Protein AF-A0A3D0TIQ4-F1 (afdb_monomer)

Secondary structure (DSSP, 8-state):
-HHHHHHHHHHHHHHHHHHTT---TTS-HHHHHHHHHHHHHHHHHHHHHHHHHTTS-HHHHHHHHHHHHHHHHHHHHHTS-----HHHHHHHHHHHHHHHHHHHHHHHHT---

Sequence (113 aa):
METLLLAPFAAVMIVVWNVDGTGNIGGDWRIVFFLVGAGVVTSLPLLWFTNAGKRLRYTTLGFIQYMTPSIQLLIGVYLYHEPFTPTHSITFGLIWAGLVIFSINSLFVQRPS

Solvent-accessible surface area (backbone atoms only — not comparable to full-atom values): 6589 Å² total; per-residue (Å²): 110,71,68,68,67,46,43,64,58,52,53,51,53,51,51,52,32,46,73,70,70,75,36,63,82,83,65,56,66,66,58,48,51,51,56,55,47,50,52,51,65,57,47,50,58,54,52,52,47,57,56,42,61,77,76,50,61,70,67,61,57,52,58,57,57,59,47,49,66,56,50,52,49,50,43,39,46,72,74,66,59,48,80,90,42,72,67,56,55,52,51,50,48,52,53,51,50,54,45,53,55,49,52,52,50,54,61,65,68,65,60,79,129

Foldseek 3Di:
DVVVVCVVVVVVVQVVCVVVVNHPVPPDPVVVVVVVVVVVVVVVVVVVLVVVVVPDDPVVVVVVVLVVVVVVVCCCCPVVVPPPDVVVVVVVVVSVVVVVVVVVVVVVVPDDD

pLDDT: mean 74.43, std 8.85, range [40.31, 86.06]

Mean predicted aligned error: 12.05 Å

Radius of gyration: 21.34 Å; Cα contacts (8 Å, |Δi|>4): 24; chains: 1; bounding box: 53×20×52 Å

Structure (mmCIF, N/CA/C/O backbone):
data_AF-A0A3D0TIQ4-F1
#
_entry.id   AF-A0A3D0TIQ4-F1
#
loop_
_atom_site.group_PDB
_atom_site.id
_atom_site.type_symbol
_atom_site.label_atom_id
_atom_site.label_alt_id
_atom_site.label_comp_id
_atom_site.label_asym_id
_atom_site.label_entity_id
_atom_site.label_seq_id
_atom_site.pdbx_PDB_ins_code
_atom_site.Cartn_x
_atom_site.Cartn_y
_atom_site.Cartn_z
_atom_site.occupancy
_atom_site.B_iso_or_equiv
_atom_site.auth_seq_id
_atom_site.auth_comp_id
_atom_site.auth_asym_id
_atom_site.auth_atom_id
_atom_site.pdbx_PDB_model_num
ATOM 1 N N . MET A 1 1 ? -10.641 5.405 -17.133 1.00 59.03 1 MET A N 1
ATOM 2 C CA . MET A 1 1 ? -10.718 6.218 -18.367 1.00 59.03 1 MET A CA 1
ATOM 3 C C . MET A 1 1 ? -9.448 7.042 -18.536 1.00 59.03 1 MET A C 1
ATOM 5 O O . MET A 1 1 ? -8.856 6.963 -19.600 1.00 59.03 1 MET A O 1
ATOM 9 N N . GLU A 1 2 ? -8.950 7.715 -17.494 1.00 67.81 2 GLU A N 1
ATOM 10 C CA . GLU A 1 2 ? -7.679 8.467 -17.554 1.00 67.81 2 GLU A CA 1
ATOM 11 C C . GLU A 1 2 ? -6.452 7.616 -17.933 1.00 67.81 2 GLU A C 1
ATOM 13 O O . GLU A 1 2 ? -5.652 8.026 -18.766 1.00 67.81 2 GLU A O 1
ATOM 18 N N . THR A 1 3 ? -6.333 6.386 -17.423 1.00 73.75 3 THR A N 1
ATOM 19 C CA . THR A 1 3 ? -5.233 5.469 -17.787 1.00 73.75 3 THR A CA 1
ATOM 20 C C . THR A 1 3 ? -5.244 5.047 -19.257 1.00 73.75 3 THR A C 1
ATOM 22 O O . THR A 1 3 ? -4.185 4.824 -19.833 1.00 73.75 3 THR A O 1
ATOM 25 N N . LEU A 1 4 ? -6.420 4.977 -19.889 1.00 78.88 4 LEU A N 1
ATOM 26 C CA . LEU A 1 4 ? -6.542 4.641 -21.311 1.00 78.88 4 LEU A CA 1
ATOM 27 C C . LEU A 1 4 ? -6.120 5.819 -22.204 1.00 78.88 4 LEU A C 1
ATOM 29 O O . LEU A 1 4 ? -5.594 5.608 -23.290 1.00 78.88 4 LEU A O 1
ATOM 33 N N . LEU A 1 5 ? -6.305 7.051 -21.718 1.00 82.12 5 LEU A N 1
ATOM 34 C CA . LEU A 1 5 ? -5.854 8.271 -22.392 1.00 82.12 5 LEU A CA 1
ATOM 35 C C . LEU A 1 5 ? -4.329 8.427 -22.341 1.00 82.12 5 LEU A C 1
ATOM 37 O O . LEU A 1 5 ? -3.732 8.915 -23.295 1.00 82.12 5 LEU A O 1
ATOM 41 N N . LEU A 1 6 ? -3.692 7.976 -21.257 1.00 81.75 6 LEU A N 1
ATOM 42 C CA . LEU A 1 6 ? -2.233 8.005 -21.09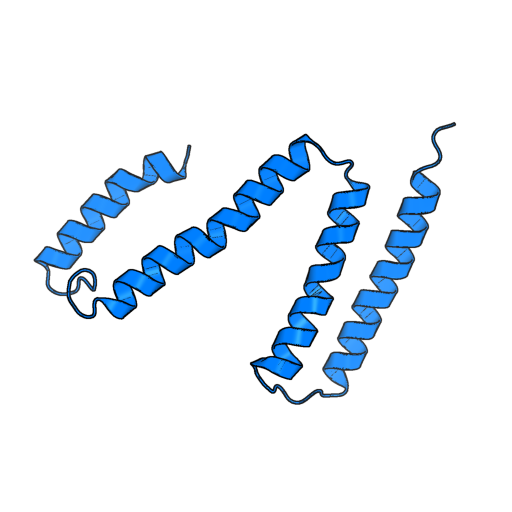7 1.00 81.75 6 LEU A CA 1
ATOM 43 C C . LEU A 1 6 ? -1.522 6.837 -21.804 1.00 81.75 6 LEU A C 1
ATOM 45 O O . LEU A 1 6 ? -0.339 6.943 -22.118 1.00 81.75 6 LEU A O 1
ATOM 49 N N . ALA A 1 7 ? -2.232 5.740 -22.090 1.00 81.62 7 ALA A N 1
ATOM 50 C CA . ALA A 1 7 ? -1.688 4.557 -22.757 1.00 81.62 7 ALA A CA 1
ATOM 51 C C . ALA A 1 7 ? -0.980 4.837 -24.104 1.00 81.62 7 ALA A C 1
ATOM 53 O O . ALA A 1 7 ? 0.141 4.352 -24.276 1.00 81.62 7 ALA A O 1
ATOM 54 N N . PRO A 1 8 ? -1.541 5.620 -25.053 1.00 81.44 8 PRO A N 1
ATOM 55 C CA . PRO A 1 8 ? -0.839 5.925 -26.301 1.00 81.44 8 PRO A CA 1
ATOM 56 C C . PRO A 1 8 ? 0.421 6.772 -26.079 1.00 81.44 8 PRO A C 1
ATOM 58 O O . PRO A 1 8 ? 1.427 6.553 -26.748 1.00 81.44 8 PRO A O 1
ATOM 61 N N . PHE A 1 9 ? 0.410 7.691 -25.110 1.00 85.06 9 PHE A N 1
ATOM 62 C CA . PHE A 1 9 ? 1.586 8.498 -24.771 1.00 85.06 9 PHE A CA 1
ATOM 63 C C . PHE A 1 9 ? 2.707 7.639 -24.168 1.00 85.06 9 PHE A C 1
ATOM 65 O O . PHE A 1 9 ? 3.865 7.752 -24.568 1.00 85.06 9 PHE A O 1
ATOM 72 N N . ALA A 1 10 ? 2.350 6.713 -23.274 1.00 82.00 10 ALA A N 1
ATOM 73 C CA . ALA A 1 10 ? 3.281 5.734 -22.726 1.00 82.00 10 ALA A CA 1
ATOM 74 C C . ALA A 1 10 ? 3.878 4.834 -23.823 1.00 82.00 10 ALA A C 1
ATOM 76 O O . ALA A 1 10 ? 5.081 4.581 -23.816 1.00 82.00 10 ALA A O 1
ATOM 77 N N . ALA A 1 11 ? 3.073 4.398 -24.799 1.00 83.19 11 ALA A N 1
ATOM 78 C CA . ALA A 1 11 ? 3.551 3.598 -25.927 1.00 83.19 11 ALA A CA 1
ATOM 79 C C . ALA A 1 11 ? 4.568 4.362 -26.793 1.00 83.19 11 ALA A C 1
ATOM 81 O O . ALA A 1 11 ? 5.607 3.807 -27.145 1.00 83.19 11 ALA A O 1
ATOM 82 N N . VAL A 1 12 ? 4.315 5.644 -27.080 1.00 86.06 12 VAL A N 1
ATOM 83 C CA . VAL A 1 12 ? 5.261 6.500 -27.816 1.00 86.06 12 VAL A CA 1
ATOM 84 C C . VAL A 1 12 ? 6.577 6.650 -27.049 1.00 86.06 12 VAL A C 1
ATOM 86 O O . VAL A 1 12 ? 7.638 6.456 -27.637 1.00 86.06 12 VAL A O 1
ATOM 89 N N . MET A 1 13 ? 6.531 6.921 -25.741 1.00 82.62 13 MET A N 1
ATOM 90 C CA . MET A 1 13 ? 7.743 7.025 -24.915 1.00 82.62 13 MET A CA 1
ATOM 91 C C . MET A 1 13 ? 8.550 5.723 -24.883 1.00 82.62 13 MET A C 1
ATOM 93 O O . MET A 1 13 ? 9.771 5.759 -25.004 1.00 82.62 13 MET A O 1
ATOM 97 N N . ILE A 1 14 ? 7.878 4.573 -24.781 1.00 82.12 14 ILE A N 1
ATOM 98 C CA . ILE A 1 14 ? 8.530 3.258 -24.825 1.00 82.12 14 ILE A CA 1
ATOM 99 C C . ILE A 1 14 ? 9.262 3.053 -26.154 1.00 82.12 14 ILE A C 1
ATOM 101 O O . ILE A 1 14 ? 10.388 2.559 -26.148 1.00 82.12 14 ILE A O 1
ATOM 105 N N . VAL A 1 15 ? 8.653 3.426 -27.284 1.00 83.12 15 VAL A N 1
ATOM 106 C CA . VAL A 1 15 ? 9.290 3.310 -28.605 1.00 83.12 15 VAL A CA 1
ATOM 107 C C . VAL A 1 15 ? 10.490 4.251 -28.711 1.00 83.12 15 VAL A C 1
ATOM 109 O O . VAL A 1 15 ? 11.557 3.809 -29.126 1.00 83.12 15 VAL A O 1
ATOM 112 N N . VAL A 1 16 ? 10.354 5.508 -28.277 1.00 84.19 16 VAL A N 1
ATOM 113 C CA . VAL A 1 16 ? 11.454 6.488 -28.288 1.00 84.19 16 VAL A CA 1
ATOM 114 C C . VAL A 1 16 ? 12.639 5.993 -27.457 1.00 84.19 16 VAL A C 1
ATOM 116 O O . VAL A 1 16 ? 13.753 5.950 -27.968 1.00 84.19 16 VAL A O 1
ATOM 119 N N . TRP A 1 17 ? 12.413 5.535 -26.223 1.00 80.56 17 TRP A N 1
ATOM 120 C CA . TRP A 1 17 ? 13.489 5.020 -25.368 1.00 80.56 17 TRP A CA 1
ATOM 121 C C . TRP A 1 17 ? 14.124 3.731 -25.896 1.00 80.56 17 TRP A C 1
ATOM 123 O O . TRP A 1 17 ? 15.323 3.527 -25.720 1.00 80.56 17 TRP A O 1
ATOM 133 N N . ASN A 1 18 ? 13.363 2.868 -26.573 1.00 77.44 18 ASN A N 1
ATOM 134 C CA . ASN A 1 18 ? 13.928 1.684 -27.224 1.00 77.44 18 ASN A CA 1
ATOM 135 C C . ASN A 1 18 ? 14.826 2.033 -28.417 1.00 77.44 18 ASN A C 1
ATOM 137 O O . ASN A 1 18 ? 15.859 1.397 -28.599 1.00 77.44 18 ASN A O 1
ATOM 141 N N . VAL A 1 19 ? 14.459 3.045 -29.207 1.00 79.25 19 VAL A N 1
ATOM 142 C CA . VAL A 1 19 ? 15.282 3.521 -30.332 1.00 79.25 19 VAL A CA 1
ATOM 143 C C . VAL A 1 19 ? 16.562 4.203 -29.836 1.00 79.25 19 VAL A C 1
ATOM 145 O O . VAL A 1 19 ? 17.613 4.031 -30.444 1.00 79.25 19 VAL A O 1
ATOM 148 N N . ASP A 1 20 ? 16.494 4.909 -28.706 1.00 78.88 20 ASP A N 1
ATOM 149 C CA . ASP A 1 20 ? 17.634 5.590 -28.071 1.00 78.88 20 ASP A CA 1
ATOM 150 C C . ASP A 1 20 ? 18.593 4.623 -27.333 1.00 78.88 20 ASP A C 1
ATOM 152 O O . ASP A 1 20 ? 19.631 5.028 -26.817 1.00 78.88 20 ASP A O 1
ATOM 156 N N . GLY A 1 21 ? 18.255 3.327 -27.248 1.00 71.06 21 GLY A N 1
ATOM 157 C CA . GLY A 1 21 ? 19.065 2.296 -26.582 1.00 71.06 21 GLY A CA 1
ATOM 158 C C . GLY A 1 21 ? 19.048 2.345 -25.047 1.00 71.06 21 GLY A C 1
ATOM 159 O O . GLY A 1 21 ? 19.686 1.521 -24.396 1.00 71.06 21 GLY A O 1
ATOM 160 N N . THR A 1 22 ? 18.298 3.277 -24.455 1.00 72.38 22 THR A N 1
ATOM 161 C CA . THR A 1 22 ? 18.082 3.411 -23.001 1.00 72.38 22 THR A CA 1
ATOM 162 C C . THR A 1 22 ? 16.829 2.671 -22.513 1.00 72.38 22 THR A C 1
ATOM 164 O O . THR A 1 22 ? 16.542 2.621 -21.316 1.00 72.38 22 THR A O 1
ATOM 167 N N . GLY A 1 23 ? 16.073 2.071 -23.434 1.00 68.31 23 GLY A N 1
ATOM 168 C CA . GLY A 1 23 ? 14.871 1.301 -23.156 1.00 68.31 23 GLY A CA 1
ATOM 169 C C . GLY A 1 23 ? 15.173 -0.021 -22.452 1.00 68.31 23 GLY A C 1
ATOM 170 O O . GLY A 1 23 ? 15.916 -0.859 -22.947 1.00 68.31 23 GLY A O 1
ATOM 171 N N . ASN A 1 24 ? 14.522 -0.248 -21.311 1.00 69.25 24 ASN A N 1
ATOM 172 C CA . ASN A 1 24 ? 14.644 -1.500 -20.554 1.00 69.25 24 ASN A CA 1
ATOM 173 C C . ASN A 1 24 ? 13.677 -2.606 -21.044 1.00 69.25 24 ASN A C 1
ATOM 175 O O . ASN A 1 24 ? 13.671 -3.719 -20.519 1.00 69.25 24 ASN A O 1
ATOM 179 N N . ILE A 1 25 ? 12.832 -2.311 -22.040 1.00 66.81 25 ILE A N 1
ATOM 180 C CA . ILE A 1 25 ? 11.864 -3.259 -22.613 1.00 66.81 25 ILE A CA 1
ATOM 181 C C . ILE A 1 25 ? 12.538 -4.010 -23.765 1.00 66.81 25 ILE A C 1
ATOM 183 O O . ILE A 1 25 ? 12.469 -3.586 -24.907 1.00 66.81 25 ILE A O 1
ATOM 187 N N . GLY A 1 26 ? 13.211 -5.117 -23.447 1.00 64.44 26 GLY A N 1
ATOM 188 C CA . GLY A 1 26 ? 13.969 -5.924 -24.417 1.00 64.44 26 GLY A CA 1
ATOM 189 C C . GLY A 1 26 ? 15.324 -6.419 -23.902 1.00 64.44 26 GLY A C 1
ATOM 190 O O . GLY A 1 26 ? 15.916 -7.295 -24.521 1.00 64.44 26 GLY A O 1
ATOM 191 N N . GLY A 1 27 ? 15.789 -5.893 -22.763 1.00 73.88 27 GLY A N 1
ATOM 192 C CA . GLY A 1 27 ? 16.978 -6.373 -22.054 1.00 73.88 27 GLY A CA 1
ATOM 193 C C . GLY A 1 27 ? 16.682 -7.618 -21.212 1.00 73.88 27 GLY A C 1
ATOM 194 O O . GLY A 1 27 ? 16.551 -8.725 -21.726 1.00 73.88 27 GLY A O 1
ATOM 195 N N . ASP A 1 28 ? 16.562 -7.450 -19.895 1.00 79.62 28 ASP A N 1
ATOM 196 C CA . ASP A 1 28 ? 16.254 -8.564 -18.995 1.00 79.62 28 ASP A CA 1
ATOM 197 C C . ASP A 1 28 ? 14.740 -8.845 -18.959 1.00 79.62 28 ASP A C 1
ATOM 199 O O . ASP A 1 28 ? 13.941 -8.088 -18.394 1.00 79.62 28 ASP A O 1
ATOM 203 N N . TRP A 1 29 ? 14.337 -9.971 -19.554 1.00 79.12 29 TRP A N 1
ATOM 204 C CA . TRP A 1 29 ? 12.937 -10.399 -19.621 1.00 79.12 29 TRP A CA 1
ATOM 205 C C . TRP A 1 29 ? 12.293 -10.596 -18.238 1.00 79.12 29 TRP A C 1
ATOM 207 O O . TRP A 1 29 ? 11.078 -10.440 -18.093 1.00 79.12 29 TRP A O 1
ATOM 217 N N . ARG A 1 30 ? 13.079 -1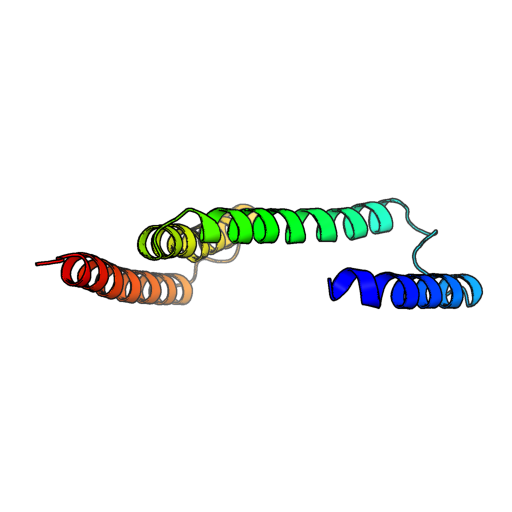0.890 -17.191 1.00 81.44 30 ARG A N 1
ATOM 218 C CA . ARG A 1 30 ? 12.565 -11.032 -15.820 1.00 81.44 30 ARG A CA 1
ATOM 219 C C . ARG A 1 30 ? 12.109 -9.685 -15.283 1.00 81.44 30 ARG A C 1
ATOM 221 O O . ARG A 1 30 ? 11.050 -9.621 -14.666 1.00 81.44 30 ARG A O 1
ATOM 228 N N . ILE A 1 31 ? 12.863 -8.614 -15.535 1.00 81.88 31 ILE A N 1
ATOM 229 C CA . ILE A 1 31 ? 12.499 -7.263 -15.081 1.00 81.88 31 ILE A CA 1
ATOM 230 C C . ILE A 1 31 ? 11.209 -6.815 -15.762 1.00 81.88 31 ILE A C 1
ATOM 232 O O . ILE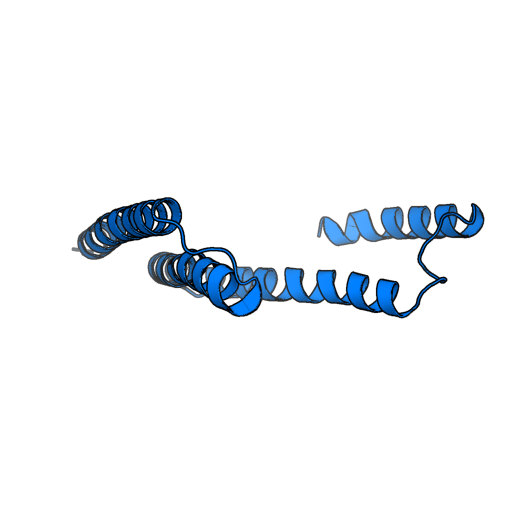 A 1 31 ? 10.301 -6.335 -15.088 1.00 81.88 31 ILE A O 1
ATOM 236 N N . VAL A 1 32 ? 11.090 -7.032 -17.074 1.00 82.56 32 VAL A N 1
ATOM 237 C CA . VAL A 1 32 ? 9.865 -6.714 -17.823 1.00 82.56 32 VAL A CA 1
ATOM 238 C C . VAL A 1 32 ? 8.670 -7.490 -17.262 1.00 82.56 32 VAL A C 1
ATOM 240 O O . VAL A 1 32 ? 7.614 -6.904 -17.024 1.00 82.56 32 VAL A O 1
ATOM 243 N N . PHE A 1 33 ? 8.842 -8.782 -16.970 1.00 84.19 33 PHE A N 1
ATOM 244 C CA . PHE A 1 33 ? 7.792 -9.607 -16.376 1.00 84.19 33 PHE A CA 1
ATOM 245 C C . PHE A 1 33 ? 7.364 -9.113 -14.985 1.00 84.19 33 PHE A C 1
ATOM 247 O O . PHE A 1 33 ? 6.169 -8.950 -14.735 1.00 84.19 33 PHE A O 1
ATOM 254 N N . PHE A 1 34 ? 8.314 -8.815 -14.091 1.00 84.50 34 PHE A N 1
ATOM 255 C CA . PHE A 1 34 ? 8.009 -8.256 -12.769 1.00 84.50 34 PHE A CA 1
ATOM 256 C C . PHE A 1 34 ? 7.359 -6.873 -12.854 1.00 84.50 34 PHE A C 1
ATOM 258 O O . PHE A 1 34 ? 6.458 -6.586 -12.070 1.00 84.50 34 PHE A O 1
ATOM 265 N N . LEU A 1 35 ? 7.763 -6.034 -13.809 1.00 82.44 35 LEU A N 1
ATOM 266 C CA . LEU A 1 35 ? 7.227 -4.685 -13.984 1.00 8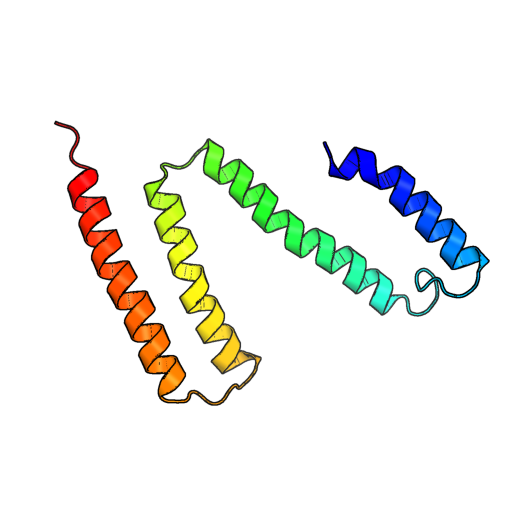2.44 35 LEU A CA 1
ATOM 267 C C . LEU A 1 35 ? 5.763 -4.714 -14.443 1.00 82.44 35 LEU A C 1
ATOM 269 O O . LEU A 1 35 ? 4.917 -4.021 -13.876 1.00 82.44 35 LEU A O 1
ATOM 273 N N . VAL A 1 36 ? 5.443 -5.569 -15.420 1.00 82.69 36 VAL A N 1
ATOM 274 C CA . VAL A 1 36 ? 4.056 -5.798 -15.856 1.00 82.69 36 VAL A CA 1
ATOM 275 C C . VAL A 1 36 ? 3.243 -6.440 -14.727 1.00 82.69 36 VAL A C 1
ATOM 277 O O . VAL A 1 36 ? 2.130 -5.997 -14.433 1.00 82.69 36 VAL A O 1
ATOM 280 N N . GLY A 1 37 ? 3.814 -7.435 -14.043 1.00 83.75 37 GLY A N 1
ATOM 281 C CA . GLY A 1 37 ? 3.188 -8.110 -12.907 1.00 83.75 37 GLY A CA 1
ATOM 282 C C . GLY A 1 37 ? 2.863 -7.165 -11.746 1.00 83.75 37 GLY A C 1
ATOM 283 O O . GLY A 1 37 ? 1.766 -7.237 -11.196 1.00 83.75 37 GLY A O 1
ATOM 284 N N . ALA A 1 38 ? 3.754 -6.228 -11.415 1.00 83.44 38 ALA A N 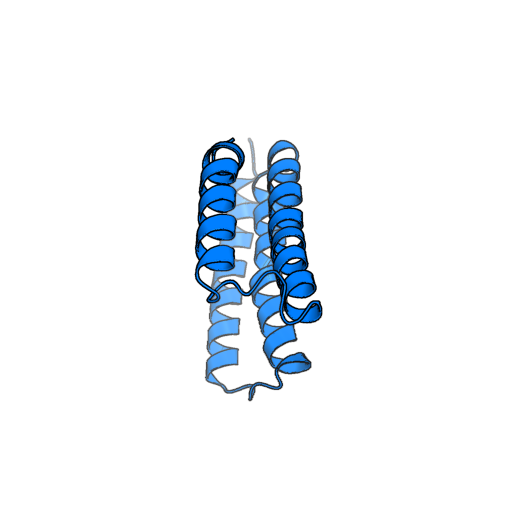1
ATOM 285 C CA . ALA A 1 38 ? 3.540 -5.230 -10.367 1.00 83.44 38 ALA A CA 1
ATOM 286 C C . ALA A 1 38 ? 2.329 -4.331 -10.666 1.00 83.44 38 ALA A C 1
ATOM 288 O O . ALA A 1 38 ? 1.530 -4.044 -9.769 1.00 83.44 38 ALA A O 1
ATOM 289 N N . GLY A 1 39 ? 2.137 -3.945 -11.932 1.00 82.00 39 GLY A N 1
ATOM 290 C CA . GLY A 1 39 ? 0.962 -3.187 -12.367 1.00 82.00 39 GLY A CA 1
ATOM 291 C C . GLY A 1 39 ? -0.347 -3.956 -12.163 1.00 82.00 39 GLY A C 1
ATOM 292 O O . GLY A 1 39 ? -1.319 -3.402 -11.638 1.00 82.00 39 GLY A O 1
ATOM 293 N N . VAL A 1 40 ? -0.364 -5.248 -12.507 1.00 83.50 40 VAL A N 1
ATOM 294 C CA . VAL A 1 40 ? -1.529 -6.127 -12.307 1.00 83.50 40 VAL A CA 1
ATOM 295 C C . VAL A 1 40 ? -1.819 -6.323 -10.818 1.00 83.50 40 VAL A C 1
ATOM 297 O O . VAL A 1 40 ? -2.949 -6.104 -10.382 1.00 83.50 40 VAL A O 1
ATOM 300 N N . VAL A 1 41 ? -0.801 -6.668 -10.026 1.00 85.50 41 VAL A N 1
ATOM 301 C CA . VAL A 1 41 ? -0.919 -6.896 -8.576 1.00 85.50 41 VAL A CA 1
ATOM 302 C C . VAL A 1 41 ? -1.404 -5.647 -7.843 1.00 85.50 41 VAL A C 1
ATOM 304 O O . VAL A 1 41 ? -2.171 -5.774 -6.897 1.00 85.50 41 VAL A O 1
ATOM 307 N N . THR A 1 42 ? -1.022 -4.449 -8.291 1.00 80.88 42 THR A N 1
ATOM 308 C CA . THR A 1 42 ? -1.479 -3.186 -7.686 1.00 80.88 42 THR A CA 1
ATOM 309 C C . THR A 1 42 ? -2.908 -2.837 -8.109 1.00 80.88 42 THR A C 1
ATOM 311 O O . THR A 1 42 ? -3.718 -2.401 -7.291 1.00 80.88 42 THR A O 1
ATOM 314 N N . SER A 1 43 ? -3.260 -3.063 -9.377 1.00 81.00 43 SER A N 1
ATOM 315 C CA . SER A 1 43 ? -4.577 -2.697 -9.918 1.00 81.00 43 SER A CA 1
ATOM 316 C C . SER A 1 43 ? -5.698 -3.635 -9.459 1.00 81.00 43 SER A C 1
ATOM 318 O O . SER A 1 43 ? -6.828 -3.190 -9.270 1.00 81.00 43 SER A O 1
ATOM 320 N N . LEU A 1 44 ? -5.406 -4.921 -9.249 1.00 83.62 44 LEU A N 1
ATOM 321 C CA . LEU A 1 44 ? -6.370 -5.925 -8.780 1.00 83.62 44 LEU A CA 1
ATOM 322 C C . LEU A 1 44 ? -7.085 -5.539 -7.468 1.00 83.62 44 LEU A C 1
ATOM 324 O O . LEU A 1 44 ? -8.316 -5.462 -7.479 1.00 83.62 44 LEU A O 1
ATOM 328 N N . PRO A 1 45 ? -6.381 -5.249 -6.355 1.00 76.50 45 PRO A N 1
ATOM 329 C CA . PRO A 1 45 ? -7.022 -4.865 -5.102 1.00 76.50 45 PRO A CA 1
ATOM 330 C C . PRO A 1 45 ? -7.776 -3.538 -5.224 1.00 76.50 45 PRO A C 1
ATOM 332 O O . PRO A 1 45 ? -8.845 -3.408 -4.636 1.00 76.50 45 PRO A O 1
ATOM 335 N N . LEU A 1 46 ? -7.299 -2.586 -6.034 1.00 79.38 46 LEU A N 1
ATOM 336 C CA . LEU A 1 46 ? -8.004 -1.327 -6.320 1.00 79.38 46 LEU A CA 1
ATOM 337 C C . LEU A 1 46 ? -9.336 -1.555 -7.052 1.00 79.38 46 LEU A C 1
ATOM 339 O O . LEU A 1 46 ? -10.356 -0.952 -6.704 1.00 79.38 46 LEU A O 1
ATOM 343 N N . LEU A 1 47 ? -9.353 -2.443 -8.048 1.00 80.06 47 LEU A N 1
ATOM 344 C CA . LEU A 1 47 ? -10.565 -2.816 -8.779 1.00 80.06 47 LEU A CA 1
ATOM 345 C C . LEU A 1 47 ? -11.542 -3.585 -7.886 1.00 80.06 47 LEU A C 1
ATOM 347 O O . LEU A 1 47 ? -12.743 -3.300 -7.900 1.00 80.06 47 LEU A O 1
ATOM 351 N N . TRP A 1 48 ? -11.043 -4.526 -7.081 1.00 77.38 48 TRP A N 1
ATOM 352 C CA . TRP A 1 48 ? -11.852 -5.227 -6.086 1.00 77.38 48 TRP A CA 1
ATOM 353 C C . TRP A 1 48 ? -12.415 -4.271 -5.037 1.00 77.38 48 TRP A C 1
ATOM 355 O O . TRP A 1 48 ? -13.605 -4.348 -4.751 1.00 77.38 48 TRP A O 1
ATOM 365 N N . PHE A 1 49 ? -11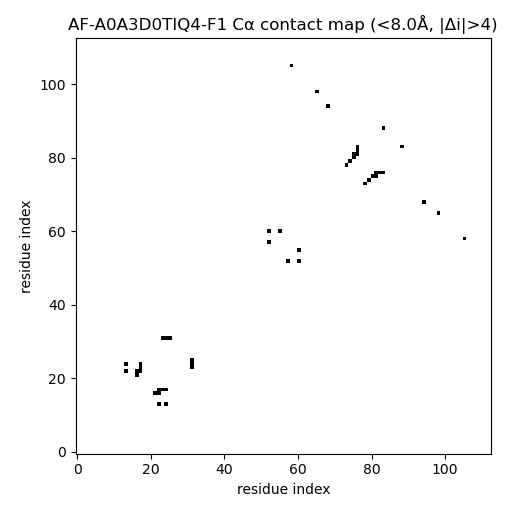.628 -3.315 -4.544 1.00 72.06 49 PHE A N 1
ATOM 366 C CA . PHE A 1 49 ? -12.075 -2.281 -3.611 1.00 72.06 49 PHE A CA 1
ATOM 367 C C . PHE A 1 49 ? -13.153 -1.385 -4.225 1.00 72.06 49 PHE A C 1
ATOM 369 O O . PHE A 1 49 ? -14.183 -1.139 -3.605 1.00 72.06 49 PHE A O 1
ATOM 376 N N . THR A 1 50 ? -12.963 -0.943 -5.468 1.00 73.69 50 THR A N 1
ATOM 377 C CA . THR A 1 50 ? -13.930 -0.095 -6.179 1.00 73.69 50 THR A CA 1
ATOM 378 C C . THR A 1 50 ? -15.253 -0.828 -6.415 1.00 73.69 50 THR A C 1
ATOM 380 O O . THR A 1 50 ? -16.326 -0.242 -6.279 1.00 73.69 50 THR A O 1
ATOM 383 N N . ASN A 1 51 ? -15.205 -2.123 -6.734 1.00 73.31 51 ASN A N 1
ATOM 384 C CA . ASN A 1 51 ? -16.407 -2.950 -6.863 1.00 73.31 51 ASN A CA 1
ATOM 385 C C . ASN A 1 51 ? -17.058 -3.261 -5.507 1.00 73.31 51 ASN A C 1
ATOM 387 O O . ASN A 1 51 ? -18.285 -3.249 -5.405 1.00 73.31 51 ASN A O 1
ATOM 391 N N . ALA A 1 52 ? -16.258 -3.490 -4.466 1.00 65.44 52 ALA A N 1
ATOM 392 C CA . ALA A 1 52 ? -16.721 -3.699 -3.100 1.00 65.44 52 ALA A CA 1
ATOM 393 C C . ALA A 1 52 ? -17.397 -2.439 -2.534 1.00 65.44 52 ALA A C 1
ATOM 395 O O . ALA A 1 52 ? -18.483 -2.531 -1.970 1.00 65.44 52 ALA A O 1
ATOM 396 N N . GLY A 1 53 ? -16.837 -1.250 -2.761 1.00 64.06 53 GLY A N 1
ATOM 397 C CA . GLY A 1 53 ? -17.412 0.020 -2.309 1.00 64.06 53 GLY A CA 1
ATOM 398 C C . GLY A 1 53 ? -18.765 0.354 -2.937 1.00 64.06 53 GLY A C 1
ATOM 399 O O . GLY A 1 53 ? -19.565 1.051 -2.326 1.00 64.06 53 GLY A O 1
ATOM 400 N N . LYS A 1 54 ? -19.083 -0.216 -4.106 1.00 63.69 54 LYS A N 1
ATOM 401 C CA . LYS A 1 54 ? -20.425 -0.122 -4.706 1.00 63.69 54 LYS A CA 1
ATOM 402 C C . LYS A 1 54 ? -21.461 -1.038 -4.036 1.00 63.69 54 LYS A C 1
ATOM 404 O O . LYS A 1 54 ? -22.649 -0.878 -4.297 1.00 63.69 54 LYS A O 1
ATOM 409 N N . ARG A 1 55 ? -21.037 -2.014 -3.220 1.00 60.00 55 ARG A N 1
ATOM 410 C CA . ARG A 1 55 ? -21.904 -3.050 -2.618 1.00 60.00 55 ARG A CA 1
ATOM 411 C C . ARG A 1 55 ? -21.874 -3.108 -1.086 1.00 60.00 55 ARG A C 1
ATOM 413 O O . ARG A 1 55 ? -22.768 -3.716 -0.506 1.00 60.00 55 ARG A O 1
ATOM 420 N N . LEU A 1 56 ? -20.885 -2.509 -0.423 1.00 58.38 56 LEU A N 1
ATOM 421 C CA . LEU A 1 56 ? -20.695 -2.589 1.029 1.00 58.38 56 LEU A CA 1
ATOM 422 C C . LEU A 1 56 ? -21.019 -1.267 1.735 1.00 58.38 56 LEU A C 1
ATOM 424 O O . LEU A 1 56 ? -20.644 -0.191 1.276 1.00 58.38 56 LEU A O 1
ATOM 428 N N . ARG A 1 57 ? -21.673 -1.357 2.904 1.00 59.81 57 ARG A N 1
ATOM 429 C CA . ARG A 1 57 ? -21.826 -0.228 3.839 1.00 59.81 57 ARG A CA 1
ATOM 430 C C . ARG A 1 57 ? -20.440 0.284 4.250 1.00 59.81 57 ARG A C 1
ATOM 432 O O . ARG A 1 57 ? -19.548 -0.517 4.530 1.00 59.81 57 ARG A O 1
ATOM 439 N N . TYR A 1 58 ? -20.291 1.606 4.372 1.00 59.47 58 TYR A N 1
ATOM 440 C CA . TYR A 1 58 ? -19.056 2.283 4.807 1.00 59.47 58 TYR A CA 1
ATOM 441 C C . TYR A 1 58 ? -18.408 1.665 6.065 1.00 59.47 58 TYR A C 1
ATOM 443 O O . TYR A 1 58 ? -17.184 1.623 6.169 1.00 59.47 58 TYR A O 1
ATOM 451 N N . THR A 1 59 ? -19.205 1.104 6.981 1.00 59.88 59 THR A N 1
ATOM 452 C CA . THR A 1 59 ? -18.727 0.383 8.171 1.00 59.88 59 THR A CA 1
ATOM 453 C C . THR A 1 59 ? -17.834 -0.822 7.843 1.00 59.88 59 THR A C 1
ATOM 455 O O . THR A 1 59 ? -16.791 -0.999 8.469 1.00 59.88 59 THR A O 1
ATOM 458 N N . THR A 1 60 ? -18.197 -1.659 6.865 1.00 64.06 60 THR A N 1
ATOM 459 C CA . THR A 1 60 ? -17.425 -2.875 6.537 1.00 64.06 60 THR A CA 1
ATOM 460 C C . THR A 1 60 ? -16.112 -2.535 5.831 1.00 64.06 60 THR A C 1
ATOM 462 O O . THR A 1 60 ? -15.101 -3.203 6.035 1.00 64.06 60 THR A O 1
ATOM 465 N N . LEU A 1 61 ? -16.106 -1.450 5.053 1.00 66.06 61 LEU A N 1
ATOM 466 C CA . LEU A 1 61 ? -14.897 -0.895 4.444 1.00 66.06 61 LEU A CA 1
ATOM 467 C C . LEU A 1 61 ? -13.881 -0.426 5.492 1.00 66.06 61 LEU A C 1
ATOM 469 O O . LEU A 1 61 ? -12.691 -0.687 5.329 1.00 66.06 61 LEU A O 1
ATOM 473 N N . GLY A 1 62 ? -14.345 0.218 6.569 1.00 65.38 62 GLY A N 1
ATOM 474 C CA . GLY A 1 62 ? -13.496 0.594 7.703 1.00 65.38 62 GLY A CA 1
ATOM 475 C C . GLY A 1 62 ? -12.859 -0.629 8.367 1.00 65.38 62 GLY A C 1
ATOM 476 O O . GLY A 1 62 ? -11.646 -0.667 8.538 1.00 65.38 62 GLY A O 1
ATOM 477 N N . PHE A 1 63 ? -13.651 -1.676 8.631 1.00 66.75 63 PHE A N 1
ATOM 478 C CA . PHE A 1 63 ? -13.155 -2.937 9.200 1.00 66.75 63 PHE A CA 1
ATOM 479 C C . PHE A 1 63 ? -12.042 -3.594 8.375 1.00 66.75 63 PHE A C 1
ATOM 481 O O . PHE A 1 63 ? -11.039 -4.025 8.937 1.00 66.75 63 PHE A O 1
ATOM 488 N N . ILE A 1 64 ? -12.183 -3.637 7.048 1.00 69.56 64 ILE A N 1
ATOM 489 C CA . ILE A 1 64 ? -11.149 -4.199 6.165 1.00 69.56 64 ILE A CA 1
ATOM 490 C C . ILE A 1 64 ? -9.881 -3.335 6.179 1.00 69.56 64 ILE A C 1
ATOM 492 O O . ILE A 1 64 ? -8.778 -3.873 6.220 1.00 69.56 64 ILE A O 1
ATOM 496 N N . GLN A 1 65 ? -10.014 -2.006 6.202 1.00 67.69 65 GLN A N 1
ATOM 497 C CA . GLN A 1 65 ? -8.860 -1.103 6.273 1.00 67.69 65 GLN A CA 1
ATOM 498 C C . GLN A 1 65 ? -8.092 -1.212 7.600 1.00 67.69 65 GLN A C 1
ATOM 500 O O . GLN A 1 65 ? -6.891 -0.956 7.620 1.00 67.69 65 GLN A O 1
ATOM 505 N N . TYR A 1 66 ? -8.726 -1.675 8.681 1.00 67.19 66 TYR A N 1
ATOM 506 C CA . TYR A 1 66 ? -8.041 -1.955 9.950 1.00 67.19 66 TYR A CA 1
ATOM 507 C C . TYR A 1 66 ? -7.131 -3.181 9.923 1.00 67.19 66 TYR A C 1
ATOM 509 O O . TYR A 1 66 ? -6.194 -3.269 10.718 1.00 67.19 66 TYR A O 1
ATOM 517 N N . MET A 1 67 ? -7.340 -4.097 8.979 1.00 69.56 67 MET A N 1
ATOM 518 C CA . MET A 1 67 ? -6.428 -5.225 8.785 1.00 69.56 67 MET A CA 1
ATOM 519 C C . MET A 1 67 ? -5.102 -4.776 8.161 1.00 69.56 67 MET A C 1
ATOM 521 O O . MET A 1 67 ? -4.075 -5.392 8.429 1.00 69.56 67 MET A O 1
ATOM 525 N N . THR A 1 68 ? -5.090 -3.680 7.395 1.00 76.06 68 THR A N 1
ATOM 526 C CA . THR A 1 68 ? -3.893 -3.145 6.725 1.00 76.06 68 THR A CA 1
ATOM 527 C C . THR A 1 68 ? -2.713 -2.893 7.673 1.00 76.06 68 THR A C 1
ATOM 529 O O . THR A 1 68 ? -1.663 -3.489 7.434 1.00 76.06 68 THR A O 1
ATOM 532 N N . PRO A 1 69 ? -2.828 -2.086 8.751 1.00 73.19 69 PRO A N 1
ATOM 533 C CA . PRO A 1 69 ? -1.695 -1.841 9.650 1.00 73.19 69 PRO A CA 1
ATOM 534 C C . PRO A 1 69 ? -1.214 -3.115 10.361 1.00 73.19 69 PRO A C 1
ATOM 536 O O . PRO A 1 69 ? -0.020 -3.275 10.600 1.00 73.19 69 PRO A O 1
ATOM 539 N N . SER A 1 70 ? -2.117 -4.056 10.652 1.00 78.06 70 SER A N 1
ATOM 540 C CA . SER A 1 70 ? -1.759 -5.338 11.276 1.00 78.06 70 SER A CA 1
ATOM 541 C C . SER A 1 70 ? -0.996 -6.250 10.312 1.00 78.06 70 SER A C 1
ATOM 543 O O . SER A 1 70 ? 0.012 -6.843 10.687 1.00 78.06 70 SER A O 1
ATOM 545 N N . ILE A 1 71 ? -1.437 -6.328 9.052 1.00 79.69 71 ILE A N 1
ATOM 546 C CA . ILE A 1 71 ? -0.762 -7.093 7.997 1.00 79.69 71 ILE A CA 1
ATOM 547 C C . ILE A 1 71 ? 0.606 -6.476 7.680 1.00 79.69 71 ILE A C 1
ATOM 549 O O . ILE A 1 71 ? 1.576 -7.213 7.546 1.00 79.69 71 ILE A O 1
ATOM 553 N N . GLN A 1 72 ? 0.713 -5.145 7.616 1.00 79.94 72 GLN A N 1
ATOM 554 C CA . GLN A 1 72 ? 1.991 -4.455 7.406 1.00 79.94 72 GLN A CA 1
ATOM 555 C C . GLN A 1 72 ? 2.993 -4.751 8.525 1.00 79.94 72 GLN A C 1
ATOM 557 O O . GLN A 1 72 ? 4.144 -5.059 8.229 1.00 79.94 72 GLN A O 1
ATOM 562 N N . LEU A 1 73 ? 2.552 -4.743 9.788 1.00 79.06 73 LEU A N 1
ATOM 563 C CA . LEU A 1 73 ? 3.398 -5.127 10.919 1.00 79.06 73 LEU A CA 1
ATOM 564 C C . LEU A 1 73 ? 3.853 -6.592 10.817 1.00 79.06 73 LEU A C 1
ATOM 566 O O . LEU A 1 73 ? 5.036 -6.880 10.975 1.00 79.06 73 LEU A O 1
ATOM 570 N N . LEU A 1 74 ? 2.930 -7.517 10.526 1.00 80.38 74 LEU A N 1
ATOM 571 C CA . LEU A 1 74 ? 3.243 -8.943 10.384 1.00 80.38 74 LEU A CA 1
ATOM 572 C C . LEU A 1 74 ? 4.251 -9.195 9.259 1.00 80.38 74 LEU A C 1
ATOM 574 O O . LEU A 1 74 ? 5.192 -9.961 9.445 1.00 80.38 74 LEU A O 1
ATOM 578 N N . ILE A 1 75 ? 4.083 -8.533 8.113 1.00 80.56 75 ILE A N 1
ATOM 579 C CA . ILE A 1 75 ? 5.015 -8.630 6.987 1.00 80.56 75 ILE A CA 1
ATOM 580 C C . ILE A 1 75 ? 6.374 -8.012 7.358 1.00 80.56 75 ILE A C 1
ATOM 582 O O . ILE A 1 75 ? 7.402 -8.629 7.093 1.00 80.56 75 ILE A O 1
ATOM 586 N N . GLY A 1 76 ? 6.408 -6.845 8.008 1.00 78.56 76 GLY A N 1
ATOM 587 C CA . GLY A 1 76 ? 7.653 -6.202 8.454 1.00 78.56 76 GLY A CA 1
ATOM 588 C C . GLY A 1 76 ? 8.472 -7.078 9.410 1.00 78.56 76 GLY A C 1
ATOM 589 O O . GLY A 1 76 ? 9.675 -7.258 9.230 1.00 78.56 76 GLY A O 1
ATOM 590 N N . VAL A 1 77 ? 7.804 -7.710 10.377 1.00 78.38 77 VAL A N 1
ATOM 591 C CA . VAL A 1 77 ? 8.457 -8.576 11.370 1.00 78.38 77 VAL A CA 1
ATOM 592 C C . VAL A 1 77 ? 8.839 -9.937 10.789 1.00 78.38 77 VAL A C 1
ATOM 594 O O . VAL A 1 77 ? 9.949 -10.406 11.021 1.00 78.38 77 VAL A O 1
ATOM 597 N N . TYR A 1 78 ? 7.938 -10.592 10.050 1.00 76.62 78 TYR A N 1
ATOM 598 C CA . TYR A 1 78 ? 8.130 -11.985 9.627 1.00 76.62 78 TYR A CA 1
ATOM 599 C C . TYR A 1 78 ? 8.844 -12.125 8.277 1.00 76.62 78 TYR A C 1
ATOM 601 O O . TYR A 1 78 ? 9.624 -13.053 8.091 1.00 76.62 78 TYR A O 1
ATOM 609 N N . LEU A 1 79 ? 8.582 -11.222 7.324 1.00 78.88 79 LEU A N 1
ATOM 610 C CA . LEU A 1 79 ? 9.176 -11.277 5.984 1.00 78.88 79 LEU A CA 1
ATOM 611 C C . LEU A 1 79 ? 10.457 -10.439 5.910 1.00 78.88 79 LEU A C 1
ATOM 613 O O . LEU A 1 79 ? 11.491 -10.932 5.461 1.00 78.88 79 LEU A O 1
ATOM 617 N N . TYR A 1 80 ? 10.403 -9.189 6.377 1.00 77.44 80 TYR A N 1
ATOM 618 C CA . TYR A 1 80 ? 11.543 -8.265 6.321 1.00 77.44 80 TYR A CA 1
ATOM 619 C C . TYR A 1 80 ? 12.494 -8.377 7.519 1.00 77.44 80 TYR A C 1
ATOM 621 O O . TYR A 1 80 ? 13.570 -7.787 7.480 1.00 77.44 80 TYR A O 1
ATOM 629 N N . HIS A 1 81 ? 12.144 -9.177 8.536 1.00 72.88 81 HIS A N 1
ATOM 630 C CA . HIS A 1 81 ? 12.950 -9.400 9.742 1.00 72.88 81 HIS A CA 1
ATOM 631 C C . HIS A 1 81 ? 13.364 -8.093 10.443 1.00 72.88 81 HIS A C 1
ATOM 633 O O . HIS A 1 81 ? 14.441 -8.014 11.039 1.00 72.88 81 HIS A O 1
ATOM 639 N N . GLU A 1 82 ? 12.532 -7.048 10.370 1.00 72.44 82 GLU A N 1
ATOM 640 C CA . GLU A 1 82 ? 12.854 -5.776 11.011 1.00 72.44 82 GLU A CA 1
ATOM 641 C C . GLU A 1 82 ? 12.882 -5.924 12.541 1.00 72.44 82 GLU A C 1
ATOM 643 O O . GLU A 1 82 ? 12.020 -6.599 13.120 1.00 72.44 82 GLU A O 1
ATOM 648 N N . PRO A 1 83 ? 13.857 -5.297 13.230 1.00 71.44 83 PRO A N 1
ATOM 649 C CA . PRO A 1 83 ? 13.954 -5.386 14.675 1.00 71.44 83 PRO A CA 1
ATOM 650 C C . PRO A 1 83 ? 12.712 -4.756 15.302 1.00 71.44 83 PRO A C 1
ATOM 652 O O . PRO A 1 83 ? 12.502 -3.541 15.225 1.00 71.44 83 PRO A O 1
ATOM 655 N N . PHE A 1 84 ? 11.909 -5.594 15.961 1.00 68.62 84 PHE A N 1
ATOM 656 C CA . PHE A 1 84 ? 10.714 -5.183 16.687 1.00 68.62 84 PHE A CA 1
ATOM 657 C C . PHE A 1 84 ? 11.104 -4.337 17.904 1.00 68.62 84 PHE A C 1
AT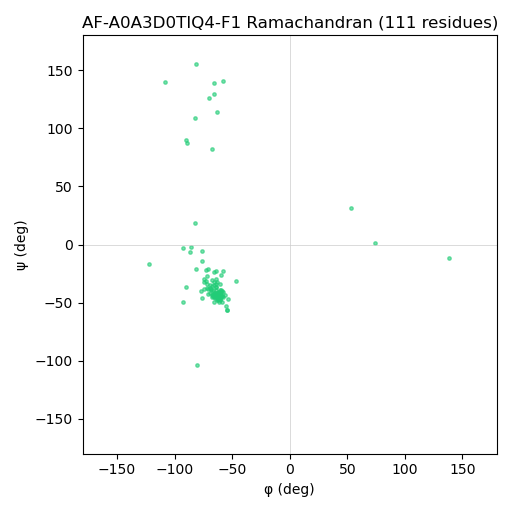OM 659 O O . PHE A 1 84 ? 11.267 -4.811 19.026 1.00 68.62 84 PHE A O 1
ATOM 666 N N . THR A 1 85 ? 11.345 -3.059 17.644 1.00 77.25 85 THR A N 1
ATOM 667 C CA . THR A 1 85 ? 11.785 -2.068 18.623 1.00 77.25 85 THR A CA 1
ATOM 668 C C . THR A 1 85 ? 10.591 -1.546 19.427 1.00 77.25 85 THR A C 1
ATOM 670 O O . THR A 1 85 ? 9.464 -1.546 18.928 1.00 77.25 85 THR A O 1
ATOM 673 N N . PRO A 1 86 ? 10.803 -1.038 20.655 1.00 75.50 86 PRO A N 1
ATOM 674 C CA . PRO A 1 86 ? 9.726 -0.502 21.497 1.00 75.50 86 PRO A CA 1
ATOM 675 C C . PRO A 1 86 ? 8.942 0.644 20.831 1.00 75.50 86 PRO A C 1
ATOM 677 O O . PRO A 1 86 ? 7.774 0.867 21.131 1.00 75.50 86 PRO A O 1
ATOM 680 N N . THR A 1 87 ? 9.535 1.340 19.862 1.00 76.00 87 THR A N 1
ATOM 681 C CA . THR A 1 87 ? 8.839 2.342 19.044 1.00 76.00 87 THR A CA 1
ATOM 682 C C . THR A 1 87 ? 7.723 1.728 18.186 1.00 76.00 87 THR A C 1
ATOM 684 O O . THR A 1 87 ? 6.659 2.331 18.040 1.00 76.00 87 THR A O 1
ATOM 687 N N . HIS A 1 88 ? 7.914 0.509 17.665 1.00 75.50 88 HIS A N 1
ATOM 688 C CA . HIS A 1 88 ? 6.900 -0.205 16.882 1.00 75.50 88 HIS A CA 1
ATOM 689 C C . HIS A 1 88 ? 5.716 -0.632 17.750 1.00 75.50 88 HIS A C 1
ATOM 691 O O . HIS A 1 88 ? 4.572 -0.494 17.322 1.00 75.50 88 HIS A O 1
ATOM 697 N N . SER A 1 89 ? 5.959 -1.080 18.987 1.00 75.19 89 SER A N 1
ATOM 698 C CA . SER A 1 89 ? 4.881 -1.470 19.903 1.00 75.19 89 SER A CA 1
ATOM 699 C C . SER A 1 89 ? 4.059 -0.271 20.381 1.00 75.19 89 SER A C 1
ATOM 701 O O . SER A 1 89 ? 2.835 -0.370 20.447 1.00 75.19 89 SER A O 1
ATOM 703 N N . ILE A 1 90 ? 4.693 0.881 20.629 1.00 81.19 90 ILE A N 1
ATOM 704 C CA . ILE A 1 90 ? 3.991 2.134 20.953 1.00 81.19 90 ILE A CA 1
ATOM 705 C C . ILE A 1 90 ? 3.149 2.601 19.761 1.00 81.19 90 ILE A C 1
ATOM 707 O O . ILE A 1 90 ? 1.975 2.931 19.928 1.00 81.19 90 ILE A O 1
ATOM 711 N N . THR A 1 91 ? 3.717 2.582 18.553 1.00 78.56 91 THR A N 1
ATOM 712 C CA . THR A 1 91 ? 3.004 2.974 17.327 1.00 78.56 91 THR A CA 1
ATOM 713 C C . THR A 1 91 ? 1.814 2.050 17.069 1.00 78.56 91 THR A C 1
ATOM 715 O O . THR A 1 91 ? 0.707 2.519 16.812 1.00 78.56 91 THR A O 1
ATOM 718 N N . PHE A 1 92 ? 2.000 0.739 17.226 1.00 79.31 92 PHE A N 1
ATOM 719 C CA . PHE A 1 92 ? 0.922 -0.240 17.109 1.00 79.31 92 PHE A CA 1
ATOM 720 C C . PHE A 1 92 ? -0.159 -0.038 18.178 1.00 79.31 92 PHE A C 1
ATOM 722 O O . PHE A 1 92 ? -1.348 -0.069 17.862 1.00 79.31 92 PHE A O 1
ATOM 729 N N . GLY A 1 93 ? 0.239 0.245 19.421 1.00 81.69 93 GLY A N 1
ATOM 730 C CA . GLY A 1 93 ? -0.675 0.574 20.514 1.00 81.69 93 GLY A CA 1
ATOM 731 C C . GLY A 1 93 ? -1.512 1.825 20.234 1.00 81.69 93 GLY A C 1
ATOM 732 O O . GLY A 1 93 ? -2.718 1.809 20.465 1.00 81.69 93 GLY A O 1
ATOM 733 N N . LEU A 1 94 ? -0.915 2.882 19.672 1.00 81.25 94 LEU A N 1
ATOM 734 C CA . LEU A 1 94 ? -1.629 4.099 19.267 1.00 81.25 94 LEU A CA 1
ATOM 735 C C . LEU A 1 94 ? -2.631 3.837 18.134 1.00 81.25 94 LEU A C 1
ATOM 737 O O . LEU A 1 94 ? -3.758 4.332 18.192 1.00 81.25 94 LEU A O 1
ATOM 741 N N . ILE A 1 95 ? -2.257 3.024 17.139 1.00 80.69 95 ILE A N 1
ATOM 742 C CA . ILE A 1 95 ? -3.158 2.615 16.049 1.00 80.69 95 ILE A CA 1
ATOM 743 C C . ILE A 1 95 ? -4.360 1.848 16.617 1.00 80.69 95 ILE A C 1
ATOM 745 O O . ILE A 1 95 ? -5.504 2.160 16.284 1.00 80.69 95 ILE A O 1
ATOM 749 N N . TRP A 1 96 ? -4.120 0.888 17.515 1.00 79.19 96 TRP A N 1
ATOM 750 C CA . TRP A 1 96 ? -5.186 0.117 18.160 1.00 79.19 96 TRP A CA 1
ATOM 751 C C . TRP A 1 96 ? -6.052 0.958 19.100 1.00 79.19 96 TRP A C 1
ATOM 753 O O . TRP A 1 96 ? -7.264 0.759 19.143 1.00 79.19 96 TRP A O 1
ATOM 763 N N . ALA A 1 97 ? -5.480 1.931 19.808 1.00 82.50 97 ALA A N 1
ATOM 764 C CA . ALA A 1 97 ? -6.245 2.857 20.638 1.00 82.50 97 ALA A CA 1
ATOM 765 C C . ALA A 1 97 ? -7.197 3.716 19.788 1.00 82.50 97 ALA A C 1
ATOM 767 O O . ALA A 1 97 ? -8.393 3.786 20.078 1.00 82.50 97 ALA A O 1
ATOM 768 N N . GLY A 1 98 ? -6.700 4.307 18.695 1.00 76.12 98 GLY A N 1
ATOM 769 C CA . GLY A 1 98 ? -7.531 5.045 17.737 1.00 76.12 98 GLY A CA 1
ATOM 770 C C . GLY A 1 98 ? -8.614 4.166 17.102 1.00 76.12 98 GLY A C 1
ATOM 771 O O . GLY A 1 98 ? -9.763 4.592 16.973 1.00 76.12 98 GLY A O 1
ATOM 772 N N . LEU A 1 99 ? -8.278 2.910 16.790 1.00 71.44 99 LEU A N 1
ATOM 773 C CA . LEU A 1 99 ? -9.220 1.905 16.300 1.00 71.44 99 LEU A CA 1
ATOM 774 C C . LEU A 1 99 ? -10.330 1.607 17.310 1.00 71.44 99 LEU A C 1
ATOM 776 O O . LEU A 1 99 ? -11.499 1.617 16.937 1.00 71.44 99 LEU A O 1
ATOM 780 N N . VAL A 1 100 ? -10.002 1.348 18.578 1.00 79.62 100 VAL A N 1
ATOM 781 C CA . VAL A 1 100 ? -11.006 1.076 19.618 1.00 79.62 100 VAL A CA 1
ATOM 782 C C . VAL A 1 100 ? -11.967 2.257 19.739 1.00 79.62 100 VAL A C 1
ATOM 784 O O . VAL A 1 100 ? -13.180 2.055 19.715 1.00 79.62 100 VAL A O 1
ATOM 787 N N . ILE A 1 101 ? -11.445 3.486 19.762 1.00 79.44 101 ILE A N 1
ATOM 788 C CA . ILE A 1 101 ? -12.255 4.711 19.820 1.00 79.44 101 ILE A CA 1
ATOM 789 C C . ILE A 1 101 ? -13.177 4.821 18.597 1.00 79.44 101 ILE A C 1
ATOM 791 O O . ILE A 1 101 ? -14.379 5.049 18.748 1.00 79.44 101 ILE A O 1
ATOM 795 N N . PHE A 1 102 ? -12.653 4.615 17.386 1.00 71.50 102 PHE A N 1
ATOM 796 C CA . PHE A 1 102 ? -13.466 4.651 16.171 1.00 71.50 102 PHE A CA 1
ATOM 797 C C . PHE A 1 102 ? -14.514 3.537 16.144 1.00 71.50 102 PHE A C 1
ATOM 799 O O . PHE A 1 102 ? -15.657 3.781 15.769 1.00 71.50 102 PHE A O 1
ATOM 806 N N . SER A 1 103 ? -14.137 2.316 16.517 1.00 71.31 1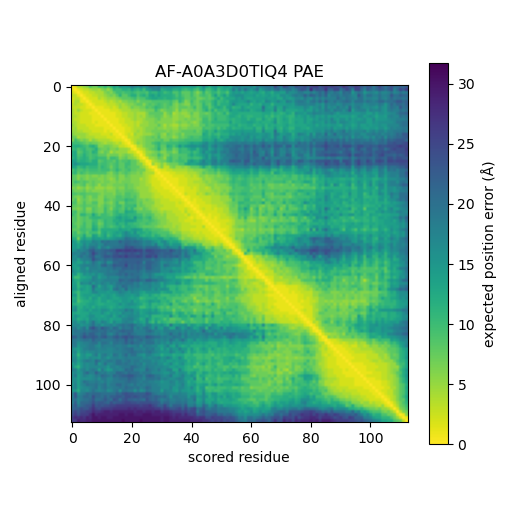03 SER A N 1
ATOM 807 C CA . SER A 1 103 ? -15.016 1.147 16.505 1.00 71.31 103 SER A CA 1
ATOM 808 C C . SER A 1 103 ? -16.203 1.373 17.435 1.00 71.31 103 SER A C 1
ATOM 810 O O . SER A 1 103 ? -17.352 1.241 17.006 1.00 71.31 103 SER A O 1
ATOM 812 N N . ILE A 1 104 ? -15.932 1.855 18.654 1.00 76.38 104 ILE A N 1
ATOM 813 C CA . ILE A 1 104 ? -16.943 2.289 19.620 1.00 76.38 104 ILE A CA 1
ATOM 814 C C . ILE A 1 104 ? -17.851 3.355 18.993 1.00 76.38 104 ILE A C 1
ATOM 816 O O . ILE A 1 104 ? -19.066 3.167 18.941 1.00 76.38 104 ILE A O 1
ATOM 820 N N . ASN A 1 105 ? -17.286 4.429 18.434 1.00 72.44 105 ASN A N 1
ATOM 821 C CA . ASN A 1 105 ? -18.065 5.483 17.779 1.00 72.44 105 ASN A CA 1
ATOM 822 C C . ASN A 1 105 ? -18.939 4.946 16.625 1.00 72.44 105 ASN A C 1
ATOM 824 O O . ASN A 1 105 ? -20.104 5.310 16.500 1.00 72.44 105 ASN A O 1
ATOM 828 N N . SER A 1 106 ? -18.420 4.022 15.813 1.00 64.69 106 SER 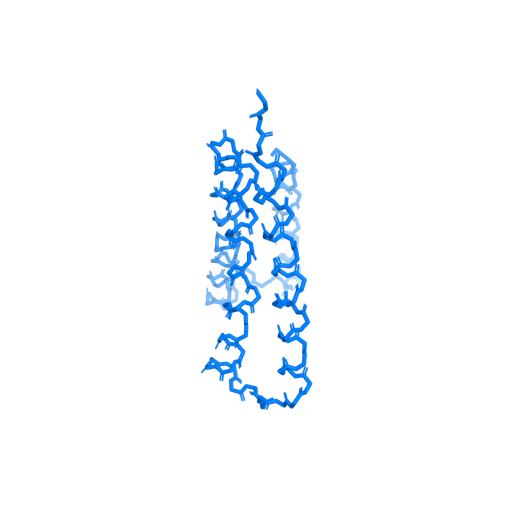A N 1
ATOM 829 C CA . SER A 1 106 ? -19.148 3.419 14.689 1.00 64.69 106 SER A CA 1
ATOM 830 C C . SER A 1 106 ? -20.318 2.531 15.127 1.00 64.69 106 SER A C 1
ATOM 832 O O . SER A 1 106 ? -21.310 2.427 14.403 1.00 64.69 106 SER A O 1
ATOM 834 N N . LEU A 1 107 ? -20.217 1.897 16.301 1.00 65.94 107 LEU A N 1
ATOM 835 C CA . LEU A 1 107 ? -21.294 1.115 16.910 1.00 65.94 107 LEU A CA 1
ATOM 836 C C . LEU A 1 107 ? -22.379 2.033 17.485 1.00 65.94 107 LEU A C 1
ATOM 838 O O . LEU A 1 107 ? -23.564 1.742 17.336 1.00 65.94 107 LEU A O 1
ATOM 842 N N . PHE A 1 108 ? -21.991 3.165 18.079 1.00 66.81 108 PHE A N 1
ATOM 843 C CA . PHE A 1 108 ? -22.931 4.161 18.600 1.00 66.81 108 PHE A CA 1
ATOM 844 C C . PHE A 1 108 ? -23.670 4.930 17.491 1.00 66.81 108 PHE A C 1
ATOM 846 O O . PHE A 1 108 ? -24.870 5.167 17.615 1.00 66.81 108 PHE A O 1
ATOM 853 N N . VAL A 1 109 ? -22.998 5.259 16.383 1.00 63.12 109 VAL A N 1
ATOM 854 C CA . VAL A 1 109 ? -23.588 5.966 15.226 1.00 63.12 109 VAL A CA 1
ATOM 855 C C . VAL A 1 109 ? -24.531 5.071 14.405 1.00 63.12 109 VAL A C 1
ATOM 857 O O . VAL A 1 109 ? -25.424 5.567 13.726 1.00 63.12 109 VAL A O 1
ATOM 860 N N . GLN A 1 110 ? -24.398 3.743 14.491 1.00 54.19 110 GLN A N 1
ATOM 861 C CA . GLN A 1 110 ? -25.256 2.780 13.786 1.00 54.19 110 GLN A CA 1
ATOM 862 C C . GLN A 1 110 ? -26.592 2.472 14.472 1.00 54.19 110 GLN A C 1
ATOM 864 O O . GLN A 1 110 ? -27.230 1.479 14.127 1.00 54.19 110 GLN A O 1
ATOM 869 N N . ARG A 1 111 ? -27.056 3.312 15.399 1.00 42.34 111 ARG A N 1
ATOM 870 C CA . ARG A 1 111 ? -28.452 3.289 15.847 1.00 42.34 111 ARG A CA 1
ATOM 871 C C . ARG A 1 111 ? -29.292 4.231 14.968 1.00 42.34 111 ARG A C 1
ATOM 873 O O . ARG A 1 111 ? -29.403 5.405 15.314 1.00 42.34 111 ARG A O 1
ATOM 880 N N . PRO A 1 112 ? -29.880 3.772 13.842 1.00 50.69 112 PRO A N 1
ATOM 881 C CA . PRO A 1 112 ? -31.047 4.448 13.306 1.00 50.69 112 PRO A CA 1
ATOM 882 C C . PRO A 1 112 ? -32.178 4.269 14.326 1.00 50.69 112 PRO A C 1
ATOM 884 O O . PRO A 1 112 ? -32.391 3.168 14.841 1.00 50.69 112 PRO A O 1
ATOM 887 N N . SER A 1 113 ? -32.803 5.390 14.666 1.00 40.31 113 SER A N 1
ATOM 888 C CA . SER A 1 113 ? -34.093 5.439 15.355 1.00 40.31 113 SER A CA 1
ATOM 889 C C . SER A 1 113 ? -35.199 4.920 14.445 1.00 40.31 113 SER A C 1
ATOM 891 O O . SER A 1 113 ? -35.028 5.008 13.206 1.00 40.31 113 SER A O 1
#